Protein AF-A0AAV7LTK5-F1 (afdb_monomer_lite)

Foldseek 3Di:
DEEEQDEDPDEEEEECYEYEQYEYCEEYEYECYEYENYEYAYEYEYENYEYENYEYADDYHYHNYHYHDYDYD

Organism: Pleurodeles waltl (NCBI:txid8319)

Sequence (73 aa):
MLLYDITLDYAVECYDVLFYDMMLDYAVECYDVLLYDITLDYPVECYDVLLYDITLDYAVECYDVLLYDITLD

Radius of gyration: 10.57 Å; chains: 1; bounding box: 25×22×23 Å

Structure (mmCIF, N/CA/C/O backbone):
data_AF-A0AAV7LTK5-F1
#
_entry.id   AF-A0AAV7LTK5-F1
#
loop_
_atom_site.group_PDB
_atom_site.id
_atom_site.type_symbol
_atom_site.label_atom_id
_atom_site.label_alt_id
_atom_site.label_comp_id
_atom_site.label_asym_id
_atom_site.label_entity_id
_atom_site.label_seq_id
_atom_site.pdbx_PDB_ins_code
_atom_site.Cartn_x
_atom_site.Cartn_y
_atom_site.Cartn_z
_atom_site.occupancy
_atom_site.B_iso_or_equiv
_atom_site.auth_seq_id
_atom_site.auth_comp_id
_atom_site.auth_asym_id
_atom_site.auth_atom_id
_atom_site.pdbx_PDB_model_num
ATOM 1 N N . MET A 1 1 ? 1.177 9.633 -12.229 1.00 71.69 1 MET A N 1
ATOM 2 C CA . MET A 1 1 ? 1.296 8.581 -13.274 1.00 71.69 1 MET A CA 1
ATOM 3 C C . MET A 1 1 ? 0.032 7.725 -13.252 1.00 71.69 1 MET A C 1
ATOM 5 O O . MET A 1 1 ? -0.496 7.541 -12.170 1.00 71.69 1 MET A O 1
ATOM 9 N N . LEU A 1 2 ? -0.490 7.269 -14.400 1.00 77.94 2 LEU A N 1
ATOM 10 C CA . LEU A 1 2 ? -1.660 6.374 -14.447 1.00 77.94 2 LEU A CA 1
ATOM 11 C C . LEU A 1 2 ? -1.193 4.955 -14.761 1.00 77.94 2 LEU A C 1
ATOM 13 O O . LEU A 1 2 ? -0.503 4.760 -15.764 1.00 77.94 2 LEU A O 1
ATOM 17 N N . LEU A 1 3 ? -1.587 3.999 -13.930 1.00 77.06 3 LEU A N 1
ATOM 18 C CA . LEU A 1 3 ? -1.244 2.591 -14.062 1.00 77.06 3 LEU A CA 1
ATOM 19 C C . LEU A 1 3 ? -2.516 1.743 -13.969 1.00 77.06 3 LEU A C 1
ATOM 21 O O . LEU A 1 3 ? -3.419 2.057 -13.196 1.00 77.06 3 LEU A O 1
ATOM 25 N N . TYR A 1 4 ? -2.602 0.717 -14.812 1.00 79.06 4 TYR A N 1
ATOM 26 C CA . TYR A 1 4 ? -3.778 -0.141 -14.946 1.00 79.06 4 TYR A CA 1
ATOM 27 C C . TYR A 1 4 ? -3.327 -1.597 -14.941 1.00 79.06 4 TYR A C 1
ATOM 29 O O . TYR A 1 4 ? -2.434 -1.917 -15.730 1.00 79.06 4 TYR A O 1
ATOM 37 N N . ASP A 1 5 ? -3.949 -2.423 -14.101 1.00 80.00 5 ASP A N 1
ATOM 38 C CA . ASP A 1 5 ? -3.708 -3.866 -13.983 1.00 80.00 5 ASP A CA 1
ATOM 39 C C . ASP A 1 5 ? -2.224 -4.182 -13.739 1.00 80.00 5 ASP A C 1
ATOM 41 O O . ASP A 1 5 ? -1.468 -4.556 -14.644 1.00 80.00 5 ASP A O 1
ATOM 45 N N . ILE A 1 6 ? -1.772 -3.907 -12.513 1.00 75.44 6 ILE A N 1
ATOM 46 C CA . ILE A 1 6 ? -0.366 -4.065 -12.125 1.00 75.44 6 ILE A CA 1
ATOM 47 C C . ILE A 1 6 ? -0.216 -5.046 -10.978 1.00 75.44 6 ILE A C 1
ATOM 49 O O . ILE A 1 6 ? -0.795 -4.875 -9.910 1.00 75.44 6 ILE A O 1
ATOM 53 N N . THR A 1 7 ? 0.685 -6.003 -11.179 1.00 79.38 7 THR A N 1
ATOM 54 C CA . THR A 1 7 ? 1.264 -6.817 -10.112 1.00 79.38 7 THR A CA 1
ATOM 55 C C . THR A 1 7 ? 2.668 -6.314 -9.802 1.00 79.38 7 THR A C 1
ATOM 57 O O . THR A 1 7 ? 3.482 -6.114 -10.715 1.00 79.38 7 THR A O 1
ATOM 60 N N . LEU A 1 8 ? 2.951 -6.077 -8.524 1.00 70.31 8 LEU A N 1
ATOM 61 C CA . LEU A 1 8 ? 4.217 -5.521 -8.063 1.00 70.31 8 LEU A CA 1
ATOM 62 C C . LEU A 1 8 ? 4.878 -6.462 -7.041 1.00 70.31 8 LEU A C 1
ATOM 64 O O . LEU A 1 8 ? 4.483 -6.512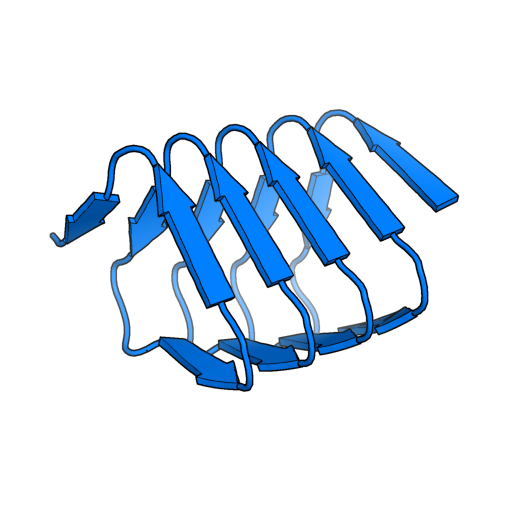 -5.881 1.00 70.31 8 LEU A O 1
ATOM 68 N N . ASP A 1 9 ? 5.936 -7.153 -7.474 1.00 71.00 9 ASP A N 1
ATOM 69 C CA . ASP A 1 9 ? 6.623 -8.186 -6.672 1.00 71.00 9 ASP A CA 1
ATOM 70 C C . ASP A 1 9 ? 7.906 -7.681 -5.980 1.00 71.00 9 ASP A C 1
ATOM 72 O O . ASP A 1 9 ? 8.755 -8.462 -5.547 1.00 71.00 9 ASP A O 1
ATOM 76 N N . TYR A 1 10 ? 8.116 -6.365 -5.924 1.00 70.25 10 TYR A 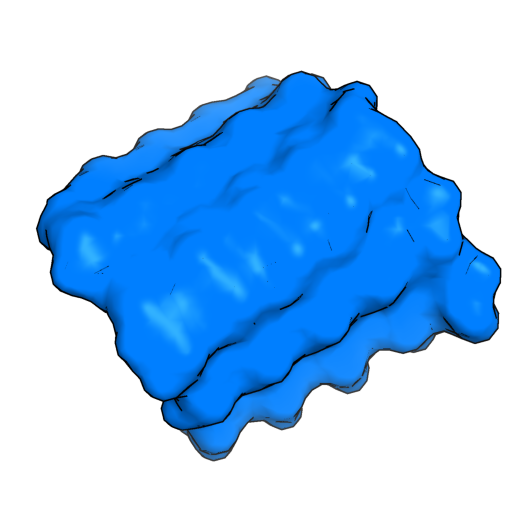N 1
ATOM 77 C CA . TYR A 1 10 ? 9.314 -5.757 -5.342 1.00 70.25 10 TYR A CA 1
ATOM 78 C C . TYR A 1 10 ? 8.962 -4.503 -4.552 1.00 70.25 10 TYR A C 1
ATOM 80 O O . TYR A 1 10 ? 7.912 -3.904 -4.763 1.00 70.25 10 TYR A O 1
ATOM 88 N N . ALA A 1 11 ? 9.884 -4.076 -3.684 1.00 72.19 11 ALA A N 1
ATOM 89 C CA . ALA A 1 11 ? 9.753 -2.802 -2.996 1.00 72.19 11 ALA A CA 1
ATOM 90 C C . ALA A 1 11 ? 9.727 -1.648 -4.005 1.00 72.19 11 ALA A C 1
ATOM 92 O O . ALA A 1 11 ? 10.629 -1.529 -4.843 1.00 72.19 11 ALA A O 1
ATOM 93 N N . VAL A 1 12 ? 8.697 -0.811 -3.916 1.00 71.38 12 VAL A N 1
ATOM 94 C CA . VAL A 1 12 ? 8.486 0.319 -4.822 1.00 71.38 12 VAL A CA 1
ATOM 95 C C . VAL A 1 12 ? 8.167 1.575 -4.033 1.00 71.38 12 VAL A C 1
ATOM 97 O O . VAL A 1 12 ? 7.437 1.546 -3.048 1.00 71.38 12 VAL A O 1
ATOM 100 N N . GLU A 1 13 ? 8.734 2.676 -4.517 1.00 79.00 13 GLU A N 1
ATOM 101 C CA . GLU A 1 13 ? 8.477 4.027 -4.046 1.00 79.00 13 GLU A CA 1
ATOM 102 C C . GLU A 1 13 ? 7.728 4.791 -5.146 1.00 79.00 13 GLU A C 1
ATOM 104 O O . GLU A 1 13 ? 8.151 4.788 -6.310 1.00 79.00 13 GLU A O 1
ATOM 109 N N . CYS A 1 14 ? 6.596 5.407 -4.809 1.00 73.25 14 CYS A N 1
ATOM 110 C CA . CYS A 1 14 ? 5.721 6.091 -5.764 1.00 73.25 14 CYS A CA 1
ATOM 111 C C . CYS A 1 14 ? 5.304 7.482 -5.273 1.00 73.25 14 CYS A C 1
ATOM 113 O O . CYS A 1 14 ? 5.035 7.677 -4.093 1.00 73.25 14 CYS A O 1
ATOM 1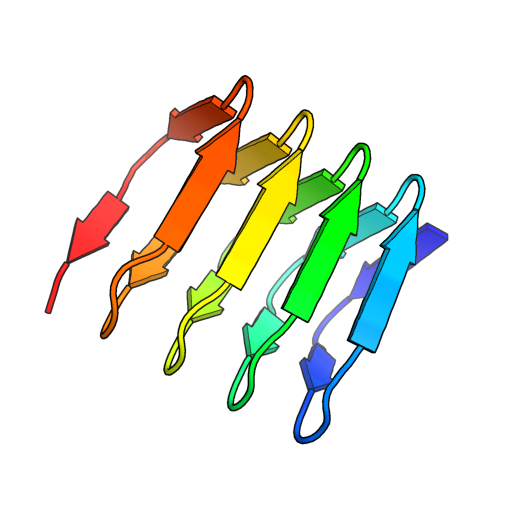15 N N . TYR A 1 15 ? 5.194 8.427 -6.213 1.00 80.50 15 TYR A N 1
ATOM 116 C CA . TYR A 1 15 ? 4.761 9.808 -5.975 1.00 80.50 15 TYR A CA 1
ATOM 117 C C . TYR A 1 15 ? 3.714 10.222 -7.018 1.00 80.50 15 TYR A C 1
ATOM 119 O O . TYR A 1 15 ? 3.942 10.012 -8.218 1.00 80.50 15 TYR A O 1
ATOM 127 N N . ASP A 1 16 ? 2.600 10.817 -6.584 1.00 81.00 16 ASP A N 1
ATOM 128 C CA . ASP A 1 16 ? 1.512 11.316 -7.441 1.00 81.00 16 ASP A CA 1
ATOM 129 C C . ASP A 1 16 ? 0.994 10.246 -8.424 1.00 81.00 16 ASP A C 1
ATOM 131 O O . ASP A 1 16 ? 1.073 10.393 -9.658 1.00 81.00 16 ASP A O 1
ATOM 135 N N . VAL A 1 17 ? 0.502 9.114 -7.911 1.00 74.94 17 VAL A N 1
ATOM 136 C CA . VAL A 1 17 ? 0.119 7.956 -8.741 1.00 74.94 17 VAL A CA 1
ATOM 137 C C . VAL A 1 17 ? -1.356 7.603 -8.596 1.00 74.94 17 VAL A C 1
ATOM 139 O O . VAL A 1 17 ? -1.927 7.639 -7.515 1.00 74.94 17 VAL A O 1
ATOM 142 N N . LEU A 1 18 ? -1.971 7.243 -9.721 1.00 78.94 18 LEU A N 1
ATOM 143 C CA . LEU A 1 18 ? -3.294 6.641 -9.780 1.00 78.94 18 LEU A CA 1
ATOM 144 C C . LEU A 1 18 ? -3.160 5.211 -10.298 1.00 78.94 18 LEU A C 1
ATOM 146 O O . LEU A 1 18 ? -2.732 5.014 -11.440 1.00 78.94 18 LEU A O 1
ATOM 150 N N . PHE A 1 19 ? -3.539 4.246 -9.466 1.00 76.31 19 PHE A N 1
ATOM 151 C CA . PHE A 1 19 ? -3.599 2.833 -9.819 1.00 76.31 19 PHE A CA 1
ATOM 152 C C . PHE A 1 19 ? -5.048 2.354 -9.889 1.00 76.31 19 PHE A C 1
ATOM 154 O O . PHE A 1 19 ? -5.873 2.685 -9.037 1.00 76.31 19 PHE A O 1
ATOM 161 N N . TYR A 1 20 ? -5.322 1.548 -1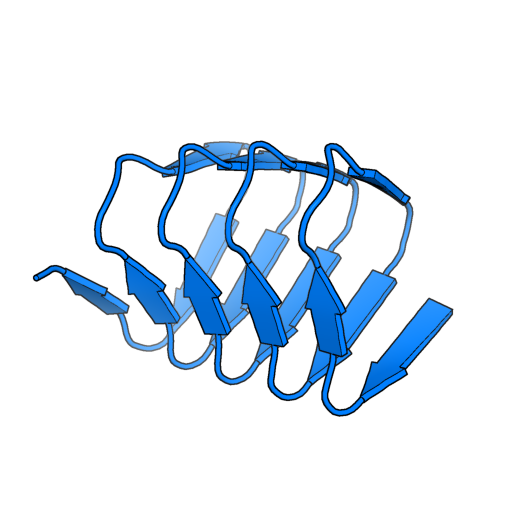0.906 1.00 76.12 20 TYR A N 1
ATOM 162 C CA . TYR A 1 20 ? -6.561 0.801 -11.063 1.00 76.12 20 TYR A CA 1
ATOM 163 C C . TYR A 1 20 ? -6.229 -0.677 -11.157 1.00 76.12 20 TYR A C 1
ATOM 165 O O . TYR A 1 20 ? -5.439 -1.028 -12.036 1.00 76.12 20 TYR A O 1
ATOM 173 N N . ASP A 1 21 ? -6.870 -1.488 -10.320 1.00 77.44 21 ASP A N 1
ATOM 174 C CA . ASP A 1 21 ? -6.703 -2.940 -10.246 1.00 77.44 21 ASP A CA 1
ATOM 175 C C . ASP A 1 21 ? -5.236 -3.319 -10.007 1.00 77.44 21 ASP A C 1
ATOM 177 O O . ASP A 1 21 ? -4.420 -3.397 -10.932 1.00 77.44 21 ASP A O 1
ATOM 181 N N . MET A 1 22 ? -4.841 -3.431 -8.741 1.00 75.12 22 MET A N 1
ATOM 182 C CA . MET A 1 22 ? -3.453 -3.752 -8.414 1.00 75.12 22 MET A CA 1
ATOM 183 C C . MET A 1 22 ? -3.330 -4.747 -7.265 1.00 75.12 22 MET A C 1
ATOM 185 O O . MET A 1 22 ? -4.017 -4.675 -6.249 1.00 75.12 22 MET A O 1
ATOM 189 N N . MET A 1 23 ? -2.413 -5.690 -7.463 1.00 78.31 23 MET A N 1
ATOM 190 C CA . MET A 1 23 ? -2.003 -6.673 -6.472 1.00 78.31 23 MET A CA 1
ATOM 191 C C . MET A 1 23 ? -0.571 -6.374 -6.045 1.00 78.31 23 MET A C 1
ATOM 193 O O . MET A 1 23 ? 0.315 -6.166 -6.886 1.00 78.31 23 MET A O 1
ATOM 197 N N . LEU A 1 24 ? -0.361 -6.317 -4.737 1.00 72.38 24 LEU A N 1
ATOM 198 C CA . LEU A 1 24 ? 0.886 -5.857 -4.159 1.00 72.38 24 LEU A CA 1
ATOM 199 C C . LEU A 1 24 ? 1.411 -6.875 -3.142 1.00 72.38 24 LEU A C 1
ATOM 201 O O . LEU A 1 24 ? 0.898 -6.992 -2.028 1.00 72.38 24 LEU A O 1
ATOM 205 N N . ASP A 1 25 ? 2.486 -7.557 -3.532 1.00 69.94 25 ASP A N 1
ATOM 206 C CA . ASP A 1 25 ? 3.024 -8.716 -2.812 1.00 69.94 25 ASP A CA 1
ATOM 207 C C . ASP A 1 25 ? 4.270 -8.367 -1.981 1.00 69.94 25 ASP A C 1
ATOM 209 O O . ASP A 1 25 ? 4.971 -9.255 -1.504 1.00 69.94 25 ASP A O 1
ATOM 213 N N . TYR A 1 26 ? 4.595 -7.081 -1.808 1.00 72.00 26 TYR A N 1
ATOM 214 C CA . TYR A 1 26 ? 5.738 -6.626 -1.007 1.00 72.00 26 TYR A CA 1
ATOM 215 C C . TYR A 1 26 ? 5.538 -5.213 -0.446 1.00 72.00 26 TYR A C 1
ATOM 217 O O . TYR A 1 26 ? 4.592 -4.515 -0.791 1.00 72.00 26 TYR A O 1
ATOM 225 N N . ALA A 1 27 ? 6.455 -4.789 0.432 1.00 70.56 27 ALA A N 1
ATOM 226 C CA . ALA A 1 27 ? 6.398 -3.480 1.074 1.00 70.56 27 ALA A CA 1
ATOM 227 C C . ALA A 1 27 ? 6.499 -2.327 0.068 1.00 70.56 27 ALA A C 1
ATOM 229 O O . ALA A 1 27 ? 7.442 -2.279 -0.726 1.00 70.56 27 ALA A O 1
ATOM 230 N N . VAL A 1 28 ? 5.566 -1.381 0.138 1.00 72.31 28 VAL A N 1
ATOM 231 C CA . VAL A 1 28 ? 5.515 -0.212 -0.747 1.00 72.31 28 VAL A CA 1
ATOM 232 C C . VAL A 1 28 ? 5.360 1.062 0.055 1.00 72.31 28 VAL A C 1
ATOM 234 O O . VAL A 1 28 ? 4.629 1.092 1.042 1.00 72.31 28 VAL A O 1
ATOM 237 N N . GLU A 1 29 ? 6.064 2.095 -0.402 1.00 79.44 29 GLU A N 1
ATOM 238 C CA . GLU A 1 29 ? 5.992 3.445 0.141 1.00 79.44 29 GLU A CA 1
ATOM 239 C C . GLU A 1 29 ? 5.425 4.393 -0.923 1.00 79.44 29 GLU A C 1
ATOM 241 O O . GLU A 1 29 ? 5.943 4.505 -2.039 1.00 79.44 29 GLU A O 1
ATOM 246 N N . CYS A 1 30 ? 4.327 5.061 -0.597 1.00 74.94 30 CYS A N 1
ATOM 247 C CA . CYS A 1 30 ? 3.530 5.819 -1.556 1.00 74.94 30 CYS A CA 1
ATOM 248 C C . CYS A 1 30 ? 3.174 7.203 -1.008 1.00 74.94 30 CYS A C 1
ATOM 250 O O . CYS A 1 30 ? 2.700 7.311 0.119 1.00 74.94 30 CYS A O 1
ATOM 252 N N . TYR A 1 31 ? 3.323 8.242 -1.831 1.00 81.50 31 TYR A N 1
ATOM 253 C CA . TYR A 1 31 ? 2.952 9.625 -1.519 1.00 81.50 31 TYR A CA 1
ATOM 254 C C . TYR A 1 31 ? 1.963 10.166 -2.558 1.00 81.50 31 TYR A C 1
ATOM 256 O O . TYR A 1 31 ? 2.217 10.039 -3.761 1.00 81.50 31 TYR A O 1
ATOM 264 N N . ASP A 1 32 ? 0.864 10.773 -2.106 1.00 81.69 32 ASP A N 1
ATOM 265 C CA . ASP A 1 32 ? -0.209 11.320 -2.947 1.00 81.69 32 ASP A CA 1
ATOM 266 C C . ASP A 1 32 ? -0.748 10.271 -3.935 1.00 81.69 32 ASP A C 1
ATOM 268 O O . ASP A 1 32 ? -0.524 10.325 -5.152 1.00 81.69 32 ASP A O 1
ATOM 272 N N . VAL A 1 33 ? -1.425 9.249 -3.406 1.00 77.00 33 VAL A N 1
ATOM 273 C CA . VAL A 1 33 ? -1.831 8.078 -4.197 1.00 77.00 33 VAL A CA 1
ATOM 274 C C . VAL A 1 33 ? -3.336 7.856 -4.182 1.00 77.00 33 VAL A C 1
ATOM 276 O O . VAL A 1 33 ? -4.007 7.928 -3.158 1.00 77.00 33 VAL A O 1
ATOM 279 N N . LEU A 1 34 ? -3.876 7.551 -5.356 1.00 80.69 34 LEU A N 1
ATOM 280 C CA . LEU A 1 34 ? -5.263 7.154 -5.537 1.00 80.69 34 LEU A CA 1
ATOM 281 C C . LEU A 1 34 ? -5.290 5.702 -6.024 1.00 80.69 34 LEU A C 1
ATOM 283 O O . LEU A 1 34 ? -4.783 5.412 -7.108 1.00 80.69 34 LEU A O 1
ATOM 287 N N . LEU A 1 35 ? -5.857 4.796 -5.229 1.00 76.81 35 LEU A N 1
ATOM 288 C CA . LEU A 1 35 ? -5.964 3.379 -5.571 1.00 76.81 35 LEU A CA 1
ATOM 289 C C . LEU A 1 35 ? -7.426 2.931 -5.680 1.00 76.81 35 LEU A C 1
ATOM 291 O O . LEU A 1 35 ? -8.261 3.320 -4.862 1.00 76.81 35 LEU A O 1
ATOM 295 N N . TYR A 1 36 ? -7.708 2.079 -6.663 1.00 81.81 36 TYR A N 1
ATOM 296 C CA . TYR A 1 36 ? -9.001 1.421 -6.862 1.00 81.81 36 TYR A CA 1
ATOM 297 C C . TYR A 1 36 ? -8.801 -0.078 -7.065 1.00 81.81 36 TYR A C 1
ATOM 299 O O . TYR A 1 36 ? -7.943 -0.439 -7.870 1.00 81.81 36 TYR A O 1
ATOM 307 N N . ASP A 1 37 ? -9.628 -0.899 -6.413 1.00 82.12 37 ASP A N 1
ATOM 308 C CA . ASP A 1 37 ? -9.631 -2.366 -6.508 1.00 82.12 37 ASP A CA 1
ATOM 309 C C . ASP A 1 37 ? -8.245 -2.954 -6.215 1.00 82.12 37 ASP A C 1
ATOM 311 O O . ASP A 1 37 ? -7.507 -3.350 -7.113 1.00 82.12 37 ASP A O 1
ATOM 315 N N . ILE A 1 38 ? -7.843 -2.961 -4.946 1.00 75.31 38 ILE A N 1
ATOM 316 C CA . ILE A 1 38 ? -6.489 -3.379 -4.568 1.00 75.31 38 ILE A CA 1
ATOM 317 C C . ILE A 1 38 ? -6.515 -4.559 -3.613 1.00 75.31 38 ILE A C 1
ATOM 319 O O . ILE A 1 38 ? -7.292 -4.583 -2.658 1.00 75.31 38 ILE A O 1
ATOM 323 N N . THR A 1 39 ? -5.573 -5.476 -3.813 1.00 83.62 39 THR A N 1
ATOM 324 C CA . THR A 1 39 ? -5.218 -6.508 -2.832 1.00 83.62 39 THR A CA 1
ATOM 325 C C . THR A 1 39 ? -3.798 -6.262 -2.320 1.00 83.62 39 THR A C 1
ATOM 327 O O . THR A 1 39 ? -2.863 -6.166 -3.120 1.00 83.62 39 THR A O 1
ATOM 330 N N . LEU A 1 40 ? -3.645 -6.096 -1.001 1.00 75.50 40 LEU A N 1
ATOM 331 C CA . LEU A 1 40 ? -2.359 -5.867 -0.336 1.00 75.50 40 LEU A CA 1
ATOM 332 C C . LEU A 1 40 ? -2.014 -7.046 0.581 1.00 75.50 40 LEU A C 1
ATOM 334 O O . LEU A 1 40 ? -2.598 -7.195 1.659 1.00 75.50 40 LEU A O 1
ATOM 338 N N . ASP A 1 41 ? -0.990 -7.804 0.190 1.00 76.69 41 ASP A N 1
ATOM 339 C CA . ASP A 1 41 ? -0.550 -9.014 0.897 1.00 76.69 41 ASP A CA 1
ATOM 340 C C . ASP A 1 41 ? 0.602 -8.738 1.875 1.00 76.69 41 ASP A C 1
ATOM 342 O O . ASP A 1 41 ? 1.110 -9.644 2.533 1.00 76.69 41 ASP A O 1
ATOM 346 N N . TYR A 1 42 ? 1.061 -7.488 1.975 1.00 73.75 42 TYR A N 1
ATOM 347 C CA . TYR A 1 42 ? 2.206 -7.086 2.795 1.00 73.75 42 TYR A CA 1
ATOM 348 C C . TYR A 1 42 ? 2.026 -5.678 3.377 1.00 73.75 42 TYR A C 1
ATOM 350 O O . TYR A 1 42 ? 1.139 -4.941 2.947 1.00 73.75 42 TYR A O 1
ATOM 358 N N . PRO A 1 43 ? 2.853 -5.278 4.367 1.00 71.38 43 PRO A N 1
ATOM 359 C CA . PRO A 1 43 ? 2.751 -3.954 4.966 1.00 71.38 43 PRO A CA 1
ATOM 360 C C . PRO A 1 43 ? 2.998 -2.851 3.941 1.00 71.38 43 PRO A C 1
ATOM 362 O O . PRO A 1 43 ? 4.029 -2.853 3.271 1.00 71.38 43 PRO A O 1
ATOM 365 N N . VAL A 1 44 ? 2.079 -1.895 3.860 1.00 72.88 44 VAL A N 1
ATOM 366 C CA . VAL A 1 44 ? 2.186 -0.729 2.975 1.00 72.88 44 VAL A CA 1
ATOM 367 C C . VAL A 1 44 ? 2.216 0.536 3.816 1.00 72.88 44 VAL A C 1
ATOM 369 O O . VAL A 1 44 ? 1.410 0.680 4.736 1.00 72.88 44 VAL A O 1
ATOM 372 N N . GLU A 1 45 ? 3.138 1.438 3.484 1.00 79.94 45 GLU A N 1
ATOM 373 C CA . GLU A 1 45 ? 3.222 2.783 4.046 1.00 79.94 45 GLU A CA 1
ATOM 374 C C . GLU A 1 45 ? 2.777 3.817 3.006 1.00 79.94 45 GLU A C 1
ATOM 376 O O . GLU A 1 45 ? 3.286 3.890 1.888 1.00 79.94 45 GLU A O 1
ATOM 381 N N . CYS A 1 46 ? 1.796 4.630 3.370 1.00 74.75 46 CYS A N 1
ATOM 382 C CA . CYS A 1 46 ? 1.109 5.524 2.450 1.00 74.75 46 CYS A CA 1
ATOM 383 C C . CYS A 1 46 ? 0.890 6.899 3.093 1.00 74.75 46 CYS A C 1
ATOM 385 O O . CYS A 1 46 ? 0.434 6.984 4.230 1.00 74.75 46 CYS A O 1
ATOM 387 N N . TYR A 1 47 ? 1.155 7.974 2.355 1.00 81.00 47 TYR A N 1
ATOM 388 C CA . TYR A 1 47 ? 0.917 9.362 2.756 1.00 81.00 47 TYR A CA 1
ATOM 389 C C . TYR A 1 47 ? -0.019 10.032 1.750 1.00 81.00 47 TYR A C 1
ATOM 391 O O . TYR A 1 47 ? 0.229 9.945 0.549 1.00 81.00 47 TYR A O 1
ATOM 399 N N . ASP A 1 48 ? -1.077 10.683 2.239 1.00 81.12 48 ASP A N 1
ATOM 400 C CA . ASP A 1 48 ? -2.127 11.322 1.437 1.00 81.12 48 ASP A CA 1
ATOM 401 C C . ASP A 1 48 ? -2.730 10.352 0.412 1.00 81.12 48 ASP A C 1
ATOM 403 O O . ASP A 1 48 ? -2.452 10.392 -0.790 1.00 81.12 48 ASP A O 1
ATOM 407 N N . VAL A 1 49 ? -3.546 9.416 0.903 1.00 75.69 49 VAL A N 1
ATOM 408 C CA . VAL A 1 49 ? -4.043 8.309 0.078 1.00 75.69 49 VAL A CA 1
ATOM 409 C C . VAL A 1 49 ? -5.560 8.211 0.069 1.00 75.69 49 VAL A C 1
ATOM 411 O O . VAL A 1 49 ? -6.240 8.298 1.091 1.00 75.69 49 VAL A O 1
ATOM 414 N N . LEU A 1 50 ? -6.105 7.993 -1.123 1.00 80.56 50 LEU A N 1
ATOM 415 C CA . LEU A 1 50 ? -7.515 7.713 -1.331 1.00 80.56 50 LEU A CA 1
ATOM 416 C C . LEU A 1 50 ? -7.650 6.298 -1.898 1.00 80.56 50 LEU A C 1
ATOM 418 O O . LEU A 1 50 ? -7.150 6.011 -2.983 1.00 80.56 50 LEU A O 1
ATOM 422 N N . LEU A 1 51 ? -8.307 5.417 -1.146 1.00 74.56 51 LEU A N 1
ATOM 423 C CA . LEU A 1 51 ? -8.476 4.012 -1.499 1.00 74.56 51 LEU A CA 1
ATOM 424 C C . LEU A 1 51 ? -9.950 3.656 -1.685 1.00 74.56 51 LEU A C 1
ATOM 426 O O . LEU A 1 51 ? -10.795 4.041 -0.869 1.00 74.56 51 LEU A O 1
ATOM 430 N N . TYR A 1 52 ? -10.229 2.870 -2.718 1.00 81.75 52 TYR A N 1
ATOM 431 C CA . TYR A 1 52 ? -11.540 2.299 -3.011 1.00 81.75 52 TYR A CA 1
ATOM 432 C C . TYR A 1 52 ? -11.426 0.792 -3.217 1.00 81.75 52 TYR A C 1
ATOM 434 O O . TYR A 1 52 ? -10.547 0.363 -3.962 1.00 81.75 52 TYR A O 1
ATOM 442 N N . ASP A 1 53 ? -12.328 0.029 -2.597 1.00 82.62 53 ASP A N 1
ATOM 443 C CA . ASP A 1 53 ? -12.451 -1.425 -2.743 1.00 82.62 53 ASP A CA 1
ATOM 444 C C . ASP A 1 53 ? -11.122 -2.150 -2.468 1.00 82.62 53 ASP A C 1
ATOM 446 O O . ASP A 1 53 ? -10.424 -2.642 -3.353 1.00 82.62 53 ASP A O 1
ATOM 450 N N . ILE A 1 54 ? -10.739 -2.168 -1.193 1.00 76.69 54 ILE A N 1
ATOM 451 C CA . ILE A 1 54 ? -9.449 -2.702 -0.743 1.00 76.69 54 ILE A CA 1
ATOM 452 C C . ILE A 1 54 ? -9.641 -4.021 0.000 1.00 76.69 54 ILE A C 1
ATOM 454 O O . ILE A 1 54 ? -10.477 -4.110 0.903 1.00 76.69 54 ILE A O 1
ATOM 458 N N . THR A 1 55 ? -8.784 -4.994 -0.297 1.00 83.56 55 THR A N 1
ATOM 459 C CA . THR A 1 55 ? -8.567 -6.192 0.522 1.00 83.56 55 THR A CA 1
ATOM 460 C C . THR A 1 55 ? -7.183 -6.129 1.166 1.00 83.56 55 THR A C 1
ATOM 462 O O . THR A 1 55 ? -6.186 -5.927 0.470 1.00 83.56 55 THR A O 1
ATOM 465 N N . LEU A 1 56 ? -7.131 -6.245 2.495 1.00 72.75 56 LEU A N 1
ATOM 466 C CA . LEU A 1 56 ? -5.897 -6.218 3.283 1.00 72.75 56 LEU A CA 1
ATOM 467 C C . LEU A 1 56 ? -5.699 -7.542 4.017 1.00 72.75 56 LEU A C 1
ATOM 469 O O . LEU A 1 56 ? -6.490 -7.853 4.911 1.00 72.75 56 LEU A O 1
ATOM 473 N N . ASP A 1 57 ? -4.588 -8.218 3.740 1.00 77.75 57 ASP A N 1
ATOM 474 C CA . ASP A 1 57 ? -4.155 -9.396 4.506 1.00 77.75 57 ASP A CA 1
ATOM 475 C C . ASP A 1 57 ? -3.199 -9.001 5.650 1.00 77.75 57 ASP A C 1
ATOM 477 O O . ASP A 1 57 ? -2.997 -9.735 6.622 1.00 77.75 57 ASP A O 1
ATOM 481 N N . TYR A 1 58 ? -2.597 -7.808 5.560 1.00 72.19 58 TYR A N 1
ATOM 482 C CA . TYR A 1 58 ? -1.645 -7.281 6.538 1.00 72.19 58 TYR A CA 1
ATOM 483 C C . TYR A 1 58 ? -1.930 -5.826 6.921 1.00 72.19 58 TYR A C 1
ATOM 485 O O . TYR A 1 58 ? -2.750 -5.126 6.330 1.00 72.19 58 TYR A O 1
ATOM 493 N N . ALA A 1 59 ? -1.245 -5.368 7.973 1.00 67.31 59 ALA A N 1
ATOM 494 C CA . ALA A 1 59 ? -1.381 -4.009 8.477 1.00 67.31 59 ALA A CA 1
ATOM 495 C C . ALA A 1 59 ? -0.896 -2.981 7.445 1.00 67.31 59 ALA A C 1
ATOM 497 O O . ALA A 1 59 ? 0.241 -3.052 6.984 1.00 67.31 59 ALA A O 1
ATOM 498 N N . VAL A 1 60 ? -1.745 -2.000 7.149 1.00 69.12 60 VAL A N 1
ATOM 499 C CA . VAL A 1 60 ? -1.410 -0.840 6.322 1.00 69.12 60 VAL A CA 1
ATOM 500 C C . VAL A 1 60 ? -1.272 0.383 7.218 1.00 69.12 60 VAL A C 1
ATOM 502 O O . VAL A 1 60 ? -2.172 0.691 8.005 1.00 69.12 60 VAL A O 1
ATOM 505 N N . GLU A 1 61 ? -0.143 1.075 7.100 1.00 74.06 61 GLU A N 1
ATOM 506 C CA . GLU A 1 61 ? 0.123 2.328 7.796 1.00 74.06 61 GLU A CA 1
ATOM 507 C C . GLU A 1 61 ? -0.064 3.499 6.833 1.00 74.06 61 GLU A C 1
ATOM 509 O O . GLU A 1 61 ? 0.637 3.670 5.842 1.00 74.06 61 GLU A O 1
ATOM 514 N N . CYS A 1 62 ? -1.067 4.311 7.131 1.00 70.75 62 CYS A N 1
ATOM 515 C CA . CYS A 1 62 ? -1.616 5.294 6.219 1.00 70.75 62 CYS A CA 1
ATOM 516 C C . CYS A 1 62 ? -1.750 6.635 6.953 1.00 70.75 62 CYS A C 1
ATOM 518 O O . CYS A 1 62 ? -2.478 6.725 7.946 1.00 70.75 62 CYS A O 1
ATOM 520 N N . TYR A 1 63 ? -1.074 7.676 6.471 1.00 76.56 63 TYR A N 1
ATOM 521 C CA . TYR A 1 63 ? -1.170 9.049 6.967 1.00 76.56 63 TYR A CA 1
ATOM 522 C C . TYR A 1 63 ? -2.084 9.854 6.042 1.00 76.56 63 TYR A C 1
ATOM 524 O O . TYR A 1 63 ? -1.864 9.872 4.838 1.00 76.56 63 TYR A O 1
ATOM 532 N N . ASP A 1 64 ? -3.117 10.486 6.608 1.00 78.62 64 ASP A N 1
ATOM 533 C CA . ASP A 1 64 ? -4.157 11.231 5.880 1.00 78.62 64 ASP A CA 1
ATOM 534 C C . ASP A 1 64 ? -4.850 10.407 4.785 1.00 78.62 64 ASP A C 1
ATOM 536 O O . ASP A 1 64 ? -4.599 10.538 3.589 1.00 78.62 64 ASP A O 1
ATOM 540 N N . VAL A 1 65 ? -5.751 9.517 5.222 1.00 73.00 65 VAL A N 1
ATOM 541 C CA . VAL A 1 65 ? -6.366 8.530 4.331 1.00 73.00 65 VAL A CA 1
ATOM 542 C C . VAL A 1 65 ? -7.886 8.556 4.334 1.00 73.00 65 VAL A C 1
ATOM 544 O O . VAL A 1 65 ? -8.545 8.617 5.374 1.00 73.00 65 VAL A O 1
ATOM 547 N N . LEU A 1 66 ? -8.433 8.479 3.123 1.00 77.94 66 LEU A N 1
ATOM 548 C CA . LEU A 1 66 ? -9.848 8.284 2.843 1.00 77.94 66 LEU A CA 1
ATOM 549 C C . LEU A 1 66 ? -10.049 6.883 2.270 1.00 77.94 66 LEU A C 1
ATOM 551 O O . LEU A 1 66 ? -9.453 6.529 1.258 1.00 77.94 66 LEU A O 1
ATOM 555 N N . LEU A 1 67 ? -10.897 6.099 2.931 1.00 73.75 67 LEU A N 1
ATOM 556 C CA . LEU A 1 67 ? -11.158 4.704 2.592 1.00 73.75 67 LEU A CA 1
ATOM 557 C C . LEU A 1 67 ? -12.636 4.528 2.268 1.00 73.75 67 LEU A C 1
ATOM 559 O O . LEU A 1 67 ? -13.501 4.963 3.037 1.00 73.75 67 LEU A O 1
ATOM 563 N N . TYR A 1 68 ? -12.910 3.854 1.161 1.00 76.00 68 TYR A N 1
ATOM 564 C CA . TYR A 1 68 ? -14.249 3.497 0.721 1.00 76.00 68 TYR A CA 1
ATOM 565 C C . TYR A 1 68 ? -14.276 1.994 0.447 1.00 76.00 68 TYR A C 1
ATOM 567 O 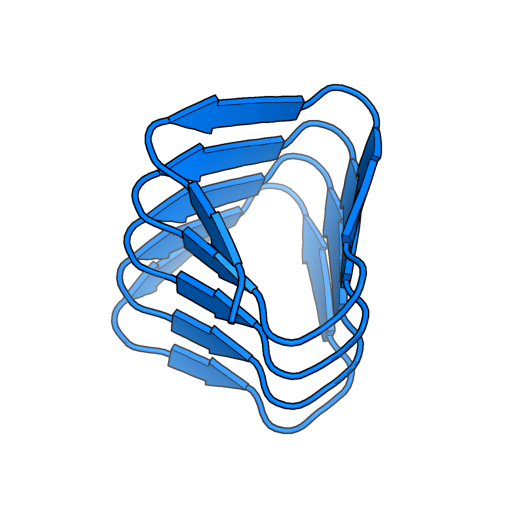O . TYR A 1 68 ? -13.641 1.541 -0.493 1.00 76.00 68 TYR A O 1
ATOM 575 N N . ASP A 1 69 ? -14.989 1.259 1.303 1.00 78.88 69 ASP A N 1
ATOM 576 C CA . ASP A 1 69 ? -15.088 -0.207 1.317 1.00 78.88 69 ASP A CA 1
ATOM 577 C C . ASP A 1 69 ? -13.746 -0.944 1.517 1.00 78.88 69 ASP A C 1
ATOM 579 O O . ASP A 1 69 ? -12.875 -1.013 0.654 1.00 78.88 69 ASP A O 1
ATOM 583 N N . ILE A 1 70 ? -13.584 -1.505 2.721 1.00 77.00 70 ILE A N 1
ATOM 584 C CA . ILE A 1 70 ? -12.407 -2.281 3.125 1.00 77.00 70 ILE A CA 1
ATOM 585 C C . ILE A 1 70 ? -12.870 -3.652 3.585 1.00 77.00 70 ILE A C 1
ATOM 587 O O . ILE A 1 70 ? -13.734 -3.762 4.463 1.00 77.00 70 ILE A O 1
ATOM 591 N N . THR A 1 71 ? -12.219 -4.675 3.054 1.00 82.81 71 THR A N 1
ATOM 592 C CA . THR A 1 71 ? -12.271 -6.033 3.578 1.00 82.81 71 THR A CA 1
ATOM 593 C C . THR A 1 71 ? -10.923 -6.363 4.212 1.00 82.81 71 THR A C 1
ATOM 595 O O . THR A 1 71 ? -9.870 -6.090 3.646 1.00 82.81 71 THR A O 1
ATOM 598 N N . LEU A 1 72 ? -10.969 -6.904 5.425 1.00 77.56 72 LEU A N 1
ATOM 599 C CA . LEU A 1 72 ? -9.816 -7.449 6.139 1.00 77.56 72 LEU A CA 1
ATOM 600 C C . LEU A 1 72 ? -10.034 -8.961 6.208 1.00 77.56 72 LEU A C 1
ATOM 602 O O . LEU A 1 72 ? -11.092 -9.361 6.713 1.00 77.56 72 LEU A O 1
ATOM 606 N N . ASP A 1 73 ? -9.094 -9.755 5.698 1.00 73.75 73 ASP A N 1
ATOM 607 C CA . ASP A 1 73 ? -9.098 -11.225 5.838 1.00 73.75 73 ASP A CA 1
ATOM 608 C C . ASP A 1 73 ? -8.226 -11.679 7.031 1.00 73.75 73 ASP A C 1
ATOM 610 O O . ASP A 1 73 ? -7.239 -10.980 7.369 1.00 73.75 73 ASP A O 1
#

pLDDT: mean 76.31, std 3.94, range [67.31, 83.62]

Secondary structure (DSSP, 8-state):
-EEEEEEE-S-EEEEEEEEEEEEE-S-EEEEEEEEEEEEE-S-EEEEEEEEEEEEESS-EEEEEEEEEE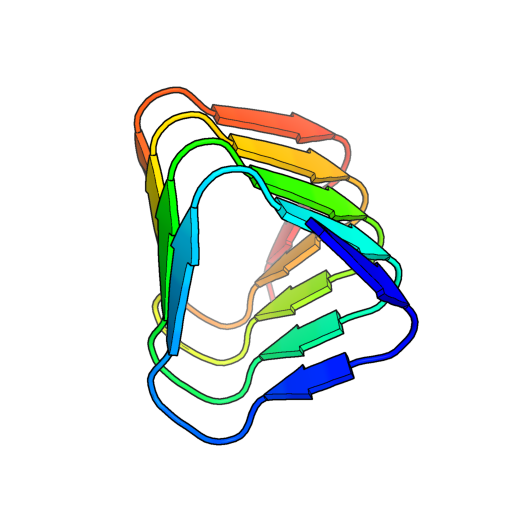EEE-